Protein AF-A0A8J7WY34-F1 (afdb_monomer_lite)

pLDDT: mean 77.97, std 11.36, range [50.72, 92.81]

Sequence (86 aa):
MIKFLIFIVAGFLLYKLIMGDQKKKGVDKDKRTQELIDSGEMVKDPVCGTYVSTETDIRVKDEDQVYYFCSYECRDRFLHQQEEKG

Structure (mmCIF, N/CA/C/O backbone):
data_AF-A0A8J7WY34-F1
#
_entry.id   AF-A0A8J7WY34-F1
#
loop_
_atom_site.group_PDB
_atom_site.id
_atom_site.type_symbol
_atom_site.label_atom_id
_atom_site.label_alt_id
_atom_site.label_comp_id
_atom_site.label_asym_id
_atom_site.label_entity_id
_atom_site.label_seq_id
_atom_site.pdbx_PDB_ins_code
_atom_site.Cartn_x
_atom_site.Cartn_y
_atom_site.Cartn_z
_atom_site.occupancy
_atom_site.B_iso_or_equiv
_atom_site.auth_seq_id
_atom_site.auth_comp_id
_atom_site.auth_asym_id
_atom_site.auth_atom_id
_atom_site.pdbx_PDB_model_num
ATOM 1 N N . MET A 1 1 ? -3.950 15.909 56.426 1.00 63.50 1 MET A N 1
ATOM 2 C CA . MET A 1 1 ? -3.551 14.814 55.508 1.00 63.50 1 MET A CA 1
ATOM 3 C C . MET A 1 1 ? -4.413 14.713 54.236 1.00 63.50 1 MET A C 1
ATOM 5 O O . MET A 1 1 ? -3.911 14.241 53.232 1.00 63.50 1 MET A O 1
ATOM 9 N N . ILE A 1 2 ? -5.646 15.247 54.211 1.00 72.06 2 ILE A N 1
ATOM 10 C CA . ILE A 1 2 ? -6.550 15.251 53.031 1.00 72.06 2 ILE A CA 1
ATOM 11 C C . ILE A 1 2 ? -6.096 16.201 51.899 1.00 72.06 2 ILE A C 1
ATOM 13 O O . ILE A 1 2 ? -6.382 15.965 50.731 1.00 72.06 2 ILE A O 1
ATOM 17 N N . LYS A 1 3 ? -5.328 17.252 52.226 1.00 68.50 3 LYS A N 1
ATOM 18 C CA . LYS A 1 3 ? -4.824 18.249 51.261 1.00 68.50 3 LYS A CA 1
ATOM 19 C C . LYS A 1 3 ? -4.032 17.602 50.107 1.00 68.50 3 LYS A C 1
ATOM 21 O O . LYS A 1 3 ? -4.230 17.981 48.962 1.00 68.50 3 LYS A O 1
ATOM 26 N N . PHE A 1 4 ? -3.201 16.594 50.395 1.00 85.62 4 PHE A N 1
ATOM 27 C CA . PHE A 1 4 ? -2.408 15.882 49.382 1.00 85.62 4 PHE A CA 1
ATOM 28 C C . PHE A 1 4 ? -3.264 15.030 48.436 1.00 85.62 4 PHE A C 1
ATOM 30 O O . PHE A 1 4 ? -2.972 14.980 47.246 1.00 85.62 4 PHE A O 1
ATOM 37 N N . LEU A 1 5 ? -4.359 14.431 48.920 1.00 86.81 5 LEU A N 1
ATOM 38 C CA . LEU A 1 5 ? -5.292 13.688 48.063 1.00 86.81 5 LEU A CA 1
ATOM 39 C C . LEU A 1 5 ? -5.985 14.605 47.053 1.00 86.81 5 LEU 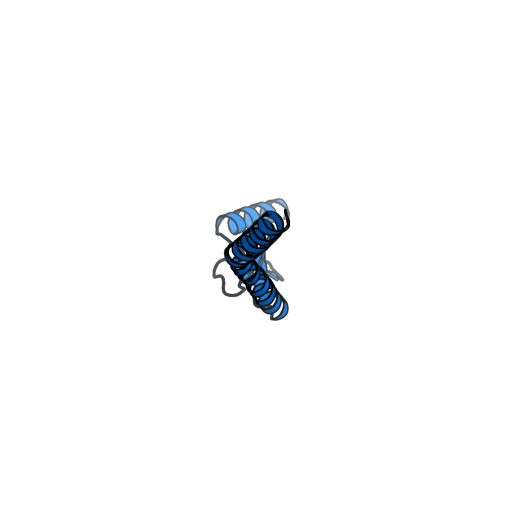A C 1
ATOM 41 O O . LEU A 1 5 ? -6.135 14.231 45.895 1.00 86.81 5 LEU A O 1
ATOM 45 N N . ILE A 1 6 ? -6.342 15.824 47.465 1.00 88.75 6 ILE A N 1
ATOM 46 C CA . ILE A 1 6 ? -6.947 16.819 46.570 1.00 88.75 6 ILE A CA 1
ATOM 47 C C . ILE A 1 6 ? -5.967 17.198 45.454 1.00 88.75 6 ILE A C 1
ATOM 49 O O . ILE A 1 6 ? -6.368 17.254 44.296 1.00 88.75 6 ILE A O 1
ATOM 53 N N . PHE A 1 7 ? -4.682 17.393 45.771 1.00 90.19 7 PHE A N 1
ATOM 54 C CA . PHE A 1 7 ? -3.662 17.688 44.759 1.00 90.19 7 PHE A CA 1
ATOM 55 C C . PHE A 1 7 ? -3.418 16.519 43.798 1.00 90.19 7 PHE A C 1
ATOM 57 O O . PHE A 1 7 ? -3.271 16.754 42.602 1.00 90.19 7 PHE A O 1
ATOM 64 N N . ILE A 1 8 ? -3.431 15.272 44.280 1.00 90.56 8 ILE A N 1
ATOM 65 C CA . ILE A 1 8 ? -3.286 14.085 43.421 1.00 90.56 8 ILE A CA 1
ATOM 66 C C . ILE A 1 8 ? -4.486 13.945 42.479 1.00 90.56 8 ILE A C 1
ATOM 68 O O . ILE A 1 8 ? -4.304 13.740 41.281 1.00 90.56 8 ILE A O 1
ATOM 72 N N . VAL A 1 9 ? -5.710 14.108 42.989 1.00 91.75 9 VAL A N 1
ATOM 73 C CA . VAL A 1 9 ? -6.929 14.044 42.169 1.00 91.75 9 VAL A CA 1
ATOM 74 C C . VAL A 1 9 ? -6.970 15.197 41.164 1.00 91.75 9 VAL A C 1
ATOM 76 O O . VAL A 1 9 ? -7.251 14.968 39.991 1.00 91.75 9 VAL A O 1
ATOM 79 N N . ALA A 1 10 ? -6.630 16.419 41.581 1.00 91.50 10 ALA A N 1
ATOM 80 C CA . ALA A 1 10 ? -6.557 17.571 40.686 1.00 91.50 10 ALA A CA 1
ATOM 81 C C . ALA A 1 10 ? -5.486 17.385 39.598 1.00 91.50 10 ALA A C 1
ATOM 83 O O . ALA A 1 10 ? -5.755 17.633 38.425 1.00 91.50 10 ALA A O 1
ATOM 84 N N . GLY A 1 11 ? -4.304 16.879 39.960 1.00 92.81 11 GLY A N 1
ATOM 85 C CA . GLY A 1 11 ? -3.239 16.550 39.012 1.00 92.81 11 GLY A CA 1
ATOM 86 C C . GLY A 1 11 ? -3.654 15.462 38.021 1.00 92.81 11 GLY A C 1
ATOM 87 O O . GLY A 1 11 ? -3.415 15.599 36.825 1.00 92.81 11 GLY A O 1
ATOM 88 N N . PHE A 1 12 ? -4.353 14.425 38.488 1.00 89.06 12 PHE A N 1
ATOM 89 C CA . PHE A 1 12 ? -4.888 13.367 37.633 1.00 89.06 12 PHE A CA 1
ATOM 90 C C . PHE A 1 12 ? -5.967 13.882 36.669 1.00 89.06 12 PHE A C 1
ATOM 92 O O . PHE A 1 12 ? -5.967 13.518 35.493 1.00 89.06 12 PHE A O 1
ATOM 99 N N . LEU A 1 13 ? -6.865 14.758 37.133 1.00 89.25 13 LEU A N 1
ATOM 100 C CA . LEU A 1 13 ? -7.890 15.374 36.285 1.00 89.25 13 LEU A CA 1
ATOM 101 C C . LEU A 1 13 ? -7.277 16.285 35.215 1.00 89.25 13 LEU A C 1
ATOM 103 O O . LEU A 1 13 ? -7.694 16.215 34.060 1.00 89.25 13 LEU A O 1
ATOM 107 N N . LEU A 1 14 ? -6.263 17.082 35.568 1.00 89.12 14 LEU A N 1
ATOM 108 C CA . LEU A 1 14 ? -5.527 17.913 34.611 1.00 89.12 14 LEU A CA 1
ATOM 109 C C . LEU A 1 14 ? -4.758 17.062 33.598 1.00 89.12 14 LEU A C 1
ATOM 111 O O . LEU A 1 14 ? -4.849 17.308 32.398 1.00 89.12 14 LEU A O 1
ATOM 115 N N . TYR A 1 15 ? -4.072 16.015 34.058 1.00 86.94 15 TYR A N 1
ATOM 116 C CA . TYR A 1 15 ? -3.399 15.056 33.186 1.00 86.94 15 TYR A CA 1
ATOM 117 C C . TYR A 1 15 ? -4.380 14.411 32.196 1.00 86.94 15 TYR A C 1
ATOM 119 O O . TYR A 1 15 ? -4.121 14.373 30.994 1.00 86.94 15 TYR A O 1
ATOM 127 N N . LYS A 1 16 ? -5.549 13.966 32.677 1.00 79.62 16 LYS A N 1
ATOM 128 C CA . LYS A 1 16 ? -6.585 13.357 31.835 1.00 79.62 16 LYS A CA 1
ATOM 129 C C . LYS A 1 16 ? -7.179 14.350 30.830 1.00 79.62 16 LYS A C 1
ATOM 131 O O . LYS A 1 16 ? -7.496 13.943 29.716 1.00 79.62 16 LYS A O 1
ATOM 136 N N . LEU A 1 17 ? -7.335 15.622 31.198 1.00 79.25 17 LEU A N 1
ATOM 137 C CA . LEU A 1 17 ? -7.804 16.664 30.280 1.00 79.25 17 LEU A CA 1
ATOM 138 C C . LEU A 1 17 ? -6.782 16.957 29.176 1.00 79.25 17 LEU A C 1
ATOM 140 O O . LEU A 1 17 ? -7.171 17.075 28.021 1.00 79.25 17 LEU A O 1
ATOM 144 N N . ILE A 1 18 ? -5.489 16.993 29.502 1.00 78.19 18 ILE A N 1
ATOM 145 C CA . ILE A 1 18 ? -4.421 17.248 28.523 1.00 78.19 18 ILE A CA 1
ATOM 146 C C . ILE A 1 18 ? -4.227 16.051 27.574 1.00 78.19 18 I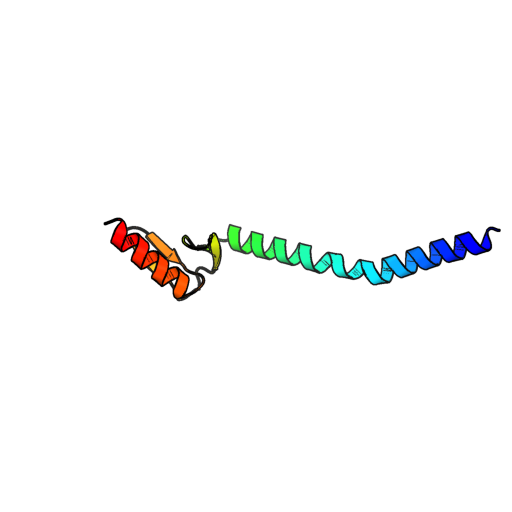LE A C 1
ATOM 148 O O . ILE A 1 18 ? -4.081 16.231 26.368 1.00 78.19 18 ILE A O 1
ATOM 152 N N . MET A 1 19 ? -4.261 14.818 28.089 1.00 67.62 19 MET A N 1
ATOM 153 C CA . MET A 1 19 ? -4.067 13.605 27.278 1.00 67.62 19 MET A CA 1
ATOM 154 C C . MET A 1 19 ? -5.355 13.098 26.595 1.00 67.62 19 MET A C 1
ATOM 156 O O . MET A 1 19 ? -5.292 12.248 25.707 1.00 67.62 19 MET A O 1
ATOM 160 N N . GLY A 1 20 ? -6.531 13.576 27.014 1.00 59.66 20 GLY A N 1
ATOM 161 C CA . GLY A 1 20 ? -7.838 13.038 26.619 1.00 59.66 20 GLY A CA 1
ATOM 162 C C . GLY A 1 20 ? -8.313 13.405 25.210 1.00 59.66 20 GLY A C 1
ATOM 163 O O . GLY A 1 20 ? -9.158 12.696 24.663 1.00 59.66 20 GLY A O 1
ATOM 164 N N . ASP A 1 21 ? -7.764 14.456 24.598 1.00 58.69 21 ASP A N 1
ATOM 165 C CA . ASP A 1 21 ? -8.248 14.972 23.305 1.00 58.69 21 ASP A CA 1
ATOM 166 C C . ASP A 1 21 ? -7.706 14.195 22.084 1.00 58.69 21 ASP A C 1
ATOM 168 O O . ASP A 1 21 ? -8.272 14.214 20.991 1.00 58.69 21 ASP A O 1
ATOM 172 N N . GLN A 1 22 ? -6.633 13.413 22.251 1.00 55.66 22 GLN A N 1
ATOM 173 C CA . GLN A 1 22 ? -6.017 12.693 21.126 1.00 55.66 22 GLN A CA 1
ATOM 174 C C . GLN A 1 22 ? -6.736 11.395 20.728 1.00 55.66 22 GLN A C 1
ATOM 176 O O . GLN A 1 22 ? -6.512 10.880 19.632 1.00 55.66 22 GLN A O 1
ATOM 181 N N . LYS A 1 23 ? -7.641 10.862 21.560 1.00 51.47 23 LYS A N 1
ATOM 182 C CA . LYS A 1 23 ? -8.281 9.558 21.295 1.00 51.47 23 LYS A CA 1
ATOM 183 C C . LYS A 1 23 ? -9.407 9.586 20.253 1.00 51.47 23 LYS A C 1
ATOM 185 O O . LYS A 1 23 ? -9.843 8.521 19.828 1.00 51.47 23 LYS A O 1
ATOM 190 N N . LYS A 1 24 ? -9.874 10.762 19.813 1.00 52.16 24 LYS A N 1
ATOM 191 C CA . LYS A 1 24 ? -10.976 10.867 18.834 1.00 52.16 24 LYS A CA 1
ATOM 192 C C . LYS A 1 24 ? -10.548 10.829 17.364 1.00 52.16 24 LYS A C 1
ATOM 194 O O . LYS A 1 24 ? -11.371 10.488 16.525 1.00 52.16 24 LYS A O 1
ATOM 199 N N . LYS A 1 25 ? -9.284 11.115 17.031 1.00 50.72 25 LYS A N 1
ATOM 200 C CA . LYS A 1 25 ? -8.846 11.189 15.621 1.00 50.72 25 LYS A CA 1
ATOM 201 C C . LYS A 1 25 ? -8.664 9.826 14.938 1.00 50.72 25 LYS A C 1
ATOM 203 O O . LYS A 1 25 ? -8.721 9.767 13.716 1.00 50.72 25 LYS A O 1
ATOM 208 N N . GLY A 1 26 ? -8.461 8.747 15.698 1.00 52.62 26 GLY A N 1
ATOM 209 C CA . GLY A 1 26 ? -8.332 7.393 15.135 1.00 52.62 26 GLY A CA 1
ATOM 210 C C . GLY A 1 26 ? -9.673 6.790 14.704 1.00 52.62 26 GLY A C 1
ATOM 211 O O . GLY A 1 26 ? -9.788 6.260 13.608 1.00 52.62 26 GLY A O 1
ATOM 212 N N . VAL A 1 27 ? -10.712 6.961 15.529 1.00 56.34 27 VAL A N 1
ATOM 213 C CA . VAL A 1 27 ? -12.028 6.317 15.336 1.00 56.34 27 VAL A CA 1
ATOM 214 C C . VAL A 1 27 ? -12.769 6.835 14.101 1.00 56.34 27 VAL A C 1
ATOM 216 O O . VAL A 1 27 ? -13.503 6.085 13.466 1.00 56.34 27 VAL A O 1
ATOM 219 N N . ASP A 1 28 ? -12.587 8.106 13.748 1.00 59.69 28 ASP A N 1
ATOM 220 C CA . ASP A 1 28 ? -13.216 8.696 12.559 1.00 59.69 28 ASP A CA 1
ATOM 221 C C . ASP A 1 28 ? -12.557 8.196 11.260 1.00 59.69 28 ASP A C 1
ATOM 223 O O . ASP A 1 28 ? -13.220 7.912 10.263 1.00 59.69 28 ASP A O 1
ATOM 227 N N . LYS A 1 29 ? -11.232 8.004 11.300 1.00 60.75 29 LYS A N 1
ATOM 228 C CA . LYS A 1 29 ? -10.438 7.583 10.144 1.00 60.75 29 LYS A CA 1
ATOM 229 C C . LYS A 1 29 ? -10.727 6.132 9.751 1.00 60.75 29 LYS A C 1
ATOM 231 O O . LYS A 1 29 ? -10.849 5.846 8.561 1.00 60.75 29 LYS A O 1
ATOM 236 N N . ASP A 1 30 ? -10.899 5.252 10.735 1.00 65.00 30 ASP A N 1
ATOM 237 C CA . ASP A 1 30 ? -11.263 3.852 10.493 1.00 65.00 30 ASP A CA 1
ATOM 238 C C . ASP A 1 30 ? -12.680 3.727 9.919 1.00 65.00 30 ASP A C 1
ATOM 240 O O . ASP A 1 30 ? -12.880 2.996 8.953 1.00 65.00 30 ASP A O 1
ATOM 244 N N . LYS A 1 31 ? -13.648 4.506 10.425 1.00 67.44 31 LYS A N 1
ATOM 245 C CA . LYS A 1 31 ? -15.030 4.492 9.913 1.00 67.44 31 LYS A CA 1
ATOM 246 C C . LYS A 1 31 ? -15.126 4.943 8.460 1.00 67.44 31 LYS A C 1
ATOM 248 O O . LYS A 1 31 ? -15.763 4.265 7.664 1.00 67.44 31 LYS A O 1
ATOM 253 N N . ARG A 1 32 ? -14.457 6.044 8.102 1.00 68.88 32 ARG A N 1
ATOM 254 C CA . ARG A 1 32 ? -14.443 6.537 6.717 1.00 68.88 32 ARG A CA 1
ATOM 255 C C . ARG A 1 32 ? -13.737 5.563 5.774 1.00 68.88 32 ARG A C 1
ATOM 257 O O . ARG A 1 32 ? -14.181 5.371 4.653 1.00 68.88 32 ARG A O 1
ATOM 264 N N . THR A 1 33 ? -12.652 4.936 6.228 1.00 67.38 33 THR A N 1
ATOM 265 C CA . THR A 1 33 ? -11.951 3.904 5.444 1.00 67.38 33 THR A CA 1
ATOM 266 C C . THR A 1 33 ? -12.858 2.697 5.210 1.00 67.38 33 THR A C 1
ATOM 268 O O . THR A 1 33 ? -12.898 2.181 4.102 1.00 67.38 33 THR A O 1
ATOM 271 N N . GLN A 1 34 ? -13.617 2.277 6.224 1.00 70.69 34 GLN A N 1
ATOM 272 C CA . GLN A 1 34 ? -14.544 1.153 6.123 1.00 70.69 34 GLN A CA 1
ATOM 273 C C . GLN A 1 34 ? -15.718 1.450 5.177 1.00 70.69 34 GLN A C 1
ATOM 275 O O . GLN A 1 34 ? -16.023 0.625 4.325 1.00 70.69 34 GLN A O 1
ATOM 280 N N . GLU A 1 35 ? -16.293 2.652 5.242 1.00 73.56 35 GLU A N 1
ATOM 281 C CA . GLU A 1 35 ? -17.363 3.090 4.333 1.00 73.56 35 GLU A CA 1
ATOM 282 C C . GLU A 1 35 ? -16.915 3.113 2.859 1.00 73.56 35 GLU A C 1
ATOM 284 O O . GLU A 1 35 ? -17.657 2.663 1.994 1.00 73.56 35 GLU A O 1
ATOM 289 N N . LEU A 1 36 ? -15.678 3.547 2.576 1.00 67.81 36 LEU A N 1
ATOM 290 C CA . LEU A 1 36 ? -15.088 3.539 1.225 1.00 67.81 36 LEU A CA 1
ATOM 291 C C . LEU A 1 36 ? -14.776 2.120 0.697 1.00 67.81 36 LEU A C 1
ATOM 293 O O . LEU A 1 36 ? -14.683 1.901 -0.510 1.00 67.81 36 LEU A O 1
ATOM 297 N N . ILE A 1 37 ? -14.558 1.149 1.591 1.00 65.94 37 ILE A N 1
ATOM 298 C CA . ILE A 1 37 ? -14.407 -0.267 1.211 1.00 65.94 37 ILE A CA 1
ATOM 299 C C . ILE A 1 37 ? -15.785 -0.852 0.892 1.00 65.94 37 ILE A C 1
ATOM 301 O O . ILE A 1 37 ? -15.946 -1.514 -0.131 1.00 65.94 37 ILE A O 1
ATOM 305 N N . ASP A 1 38 ? -16.781 -0.571 1.733 1.00 69.62 38 ASP A N 1
ATOM 306 C CA . ASP A 1 38 ? -18.152 -1.059 1.557 1.00 69.62 38 ASP A CA 1
ATOM 307 C C . ASP A 1 38 ? -18.840 -0.436 0.325 1.00 69.62 38 ASP A C 1
ATOM 309 O O . ASP A 1 38 ? -19.661 -1.094 -0.314 1.00 69.62 38 ASP A O 1
ATOM 313 N N . SER A 1 39 ? -18.479 0.798 -0.057 1.00 72.12 39 SER A N 1
ATOM 314 C CA . SER A 1 39 ? -18.944 1.456 -1.290 1.00 72.12 39 SER A CA 1
ATOM 315 C C . SER A 1 39 ? -18.317 0.882 -2.568 1.00 72.12 39 SER A C 1
ATOM 317 O O . SER A 1 39 ? -18.774 1.195 -3.668 1.00 72.12 39 SER A O 1
ATOM 319 N N . GLY A 1 40 ? -17.290 0.032 -2.448 1.00 68.44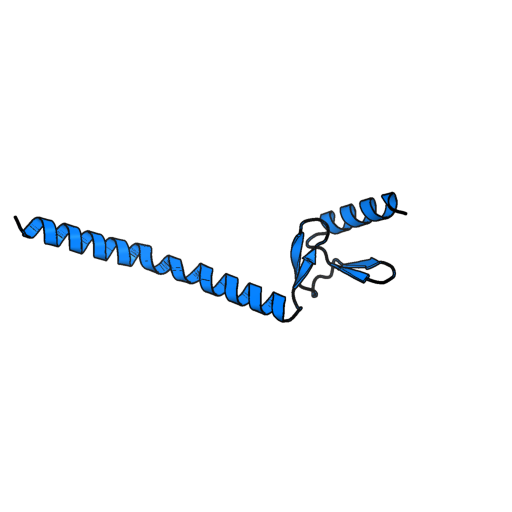 40 GLY A N 1
ATOM 320 C CA . GLY A 1 40 ? -16.547 -0.514 -3.585 1.00 68.44 40 GLY A CA 1
ATOM 321 C C . GLY A 1 40 ? -15.589 0.484 -4.241 1.00 68.44 40 GLY A C 1
ATOM 322 O O . GLY A 1 40 ? -15.047 0.191 -5.305 1.00 68.44 40 GLY A O 1
ATOM 323 N N . GLU A 1 41 ? -15.355 1.642 -3.619 1.00 74.25 41 GLU A N 1
ATOM 324 C CA . GLU A 1 41 ? -14.412 2.652 -4.112 1.00 74.25 41 GLU A CA 1
ATOM 325 C C . GLU A 1 41 ? -12.956 2.278 -3.817 1.00 74.25 41 GLU A C 1
ATOM 327 O O . GLU A 1 41 ? -12.049 2.810 -4.454 1.00 74.25 41 GLU A O 1
ATOM 332 N N . MET A 1 42 ? -12.703 1.353 -2.883 1.00 80.62 42 MET A N 1
ATOM 333 C CA . MET A 1 42 ? -11.370 0.806 -2.624 1.00 80.62 42 MET A CA 1
ATOM 334 C C . MET A 1 42 ? -11.289 -0.697 -2.889 1.00 80.62 42 MET A C 1
ATOM 336 O O . MET A 1 42 ? -12.035 -1.501 -2.337 1.00 80.62 42 MET A O 1
ATOM 340 N N . VAL A 1 43 ? -10.301 -1.082 -3.686 1.00 82.88 43 VAL A N 1
ATOM 341 C CA . VAL A 1 43 ? -9.962 -2.459 -4.051 1.00 82.88 43 VAL A CA 1
ATOM 342 C C . VAL A 1 43 ? -8.615 -2.849 -3.459 1.00 82.88 43 VAL A C 1
ATOM 344 O O . VAL A 1 43 ? -7.792 -2.005 -3.116 1.00 82.88 43 VAL A O 1
ATOM 347 N N . LYS A 1 44 ? -8.374 -4.148 -3.304 1.00 83.19 44 LYS A N 1
ATOM 348 C CA . LYS A 1 44 ? -7.138 -4.657 -2.708 1.00 83.19 44 LYS A CA 1
ATOM 349 C C . LYS A 1 44 ? -6.087 -4.931 -3.783 1.00 83.19 44 LYS A C 1
ATOM 351 O O . LYS A 1 44 ? -6.347 -5.688 -4.713 1.00 83.19 44 LYS A O 1
ATOM 356 N N . ASP A 1 45 ? -4.895 -4.369 -3.606 1.00 86.50 45 ASP A N 1
ATOM 357 C CA . ASP A 1 45 ? -3.727 -4.648 -4.443 1.00 86.50 45 ASP A CA 1
ATOM 358 C C . ASP A 1 45 ? -3.276 -6.116 -4.249 1.00 86.50 45 ASP A C 1
ATOM 360 O O . ASP A 1 45 ? -3.036 -6.530 -3.105 1.00 86.50 45 ASP A O 1
ATOM 364 N N . PRO A 1 46 ? -3.148 -6.921 -5.323 1.00 82.06 46 PRO A N 1
ATOM 365 C CA . PRO A 1 46 ? -2.787 -8.336 -5.228 1.00 82.06 46 PRO A CA 1
ATOM 366 C C . PRO A 1 46 ? -1.319 -8.586 -4.843 1.00 82.06 46 PRO A C 1
ATOM 368 O O . PRO A 1 46 ? -0.988 -9.691 -4.422 1.00 82.06 46 PRO A O 1
ATOM 371 N N . VAL A 1 47 ? -0.437 -7.588 -4.957 1.00 86.00 47 VAL A N 1
ATOM 372 C CA . VAL A 1 47 ? 1.003 -7.724 -4.690 1.00 86.00 47 VAL A CA 1
ATOM 373 C C . VAL A 1 47 ? 1.342 -7.411 -3.242 1.00 86.00 47 VAL A C 1
ATOM 375 O O . VAL A 1 47 ? 2.041 -8.182 -2.587 1.00 86.00 47 VAL A O 1
ATOM 378 N N . CYS A 1 48 ? 0.866 -6.276 -2.729 1.00 82.12 48 CYS A N 1
ATOM 379 C CA . CYS A 1 48 ? 1.187 -5.828 -1.370 1.00 82.12 48 CYS A CA 1
ATOM 380 C C . CYS A 1 48 ? 0.031 -5.990 -0.372 1.00 82.12 48 CYS A C 1
ATOM 382 O O . CYS A 1 48 ? 0.249 -5.909 0.835 1.00 82.12 48 CYS A O 1
ATOM 384 N N . GLY A 1 49 ? -1.197 -6.223 -0.848 1.00 81.31 49 GLY A N 1
ATOM 385 C CA . GLY A 1 49 ? -2.389 -6.332 -0.005 1.00 81.31 49 GLY A CA 1
ATOM 386 C C . GLY A 1 49 ? -2.932 -4.996 0.511 1.00 81.31 49 GLY A C 1
ATOM 387 O O . GLY A 1 49 ? -3.820 -5.004 1.365 1.00 81.31 49 GLY A O 1
ATOM 388 N N . THR A 1 50 ? -2.413 -3.871 0.014 1.00 84.88 50 THR A N 1
ATOM 389 C CA . THR A 1 50 ? -2.863 -2.520 0.380 1.00 84.88 50 THR A CA 1
ATOM 390 C C . THR A 1 50 ? -4.197 -2.202 -0.293 1.00 84.88 50 THR A C 1
ATOM 392 O O . THR A 1 50 ? -4.391 -2.537 -1.460 1.00 84.88 50 THR A O 1
ATOM 395 N N . TYR A 1 51 ? -5.112 -1.543 0.423 1.00 83.31 51 TYR A N 1
ATOM 396 C CA . TYR A 1 51 ? -6.347 -1.018 -0.167 1.00 83.31 51 TYR A CA 1
ATOM 397 C C . TYR A 1 51 ? -6.050 0.260 -0.952 1.00 83.31 51 TYR A C 1
ATOM 399 O O . TYR A 1 51 ? -5.464 1.203 -0.419 1.00 83.31 51 TYR A O 1
ATOM 407 N N . VAL A 1 52 ? -6.450 0.274 -2.218 1.00 84.12 52 VAL A N 1
ATOM 408 C CA . VAL A 1 52 ? -6.221 1.359 -3.171 1.00 84.12 52 VAL A CA 1
ATOM 409 C C . VAL A 1 52 ? -7.541 1.772 -3.793 1.00 84.12 52 VAL A C 1
ATOM 411 O O . VAL A 1 52 ? -8.422 0.940 -3.984 1.00 84.12 52 VAL A O 1
ATOM 414 N N . SER A 1 53 ? -7.691 3.055 -4.110 1.00 81.19 53 SER A N 1
ATOM 415 C CA . SER A 1 53 ? -8.904 3.536 -4.774 1.00 81.19 53 SER A CA 1
ATOM 416 C C . SER A 1 53 ? -9.021 2.961 -6.191 1.00 81.19 53 SER A C 1
ATOM 418 O O . SER A 1 53 ? -8.026 2.890 -6.916 1.00 81.19 53 SER A O 1
ATOM 420 N N . THR A 1 54 ? -10.235 2.614 -6.618 1.00 78.25 54 THR A N 1
ATOM 421 C CA . THR A 1 54 ? -10.551 2.262 -8.014 1.00 78.25 54 THR A CA 1
ATOM 422 C C . THR A 1 54 ? -10.343 3.426 -8.980 1.00 78.25 54 THR A C 1
ATOM 424 O O . THR A 1 54 ? -10.307 3.224 -10.193 1.00 78.25 54 THR A O 1
ATOM 427 N N . GLU A 1 55 ? -10.193 4.645 -8.458 1.00 79.69 55 GLU A N 1
ATOM 428 C CA . GLU A 1 55 ? -9.840 5.841 -9.227 1.00 79.69 55 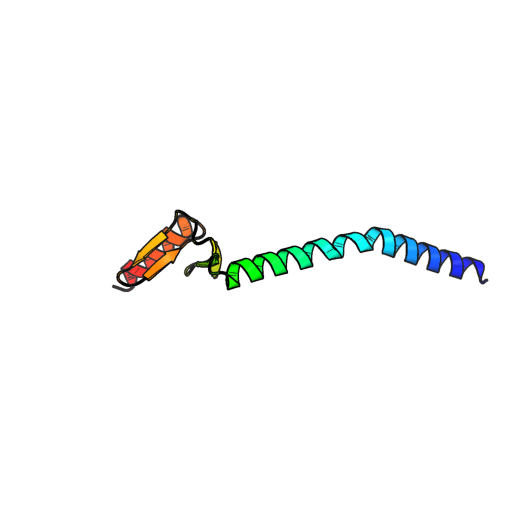GLU A CA 1
ATOM 429 C C . GLU A 1 55 ? -8.348 5.910 -9.582 1.00 79.69 55 GLU A C 1
ATOM 431 O O . GLU A 1 55 ? -7.924 6.839 -10.263 1.00 79.69 55 GLU A O 1
ATOM 436 N N . THR A 1 56 ? -7.523 4.961 -9.125 1.00 78.19 56 THR A N 1
ATOM 437 C CA . THR A 1 56 ? -6.097 4.970 -9.460 1.00 78.19 56 THR A CA 1
ATOM 438 C C . THR A 1 56 ? -5.872 4.654 -10.944 1.00 78.19 56 THR A C 1
ATOM 440 O O . THR A 1 56 ? -6.439 3.707 -11.495 1.00 78.19 56 THR A O 1
ATOM 443 N N . ASP A 1 57 ? -5.000 5.425 -11.597 1.00 79.12 57 ASP A N 1
ATOM 444 C CA . ASP A 1 57 ? -4.643 5.225 -13.011 1.00 79.12 57 ASP A CA 1
ATOM 445 C C . ASP A 1 57 ? -3.757 3.985 -13.238 1.00 79.12 57 ASP A C 1
ATOM 447 O O . ASP A 1 57 ? -3.615 3.490 -14.360 1.00 79.12 57 ASP A O 1
ATOM 451 N N . ILE A 1 58 ? -3.155 3.453 -12.171 1.00 86.19 58 ILE A N 1
ATOM 452 C CA . ILE A 1 58 ? -2.247 2.305 -12.212 1.00 86.19 58 ILE A CA 1
ATOM 453 C C . ILE A 1 58 ? -3.057 1.003 -12.144 1.00 86.19 58 ILE A C 1
ATOM 455 O O . ILE A 1 58 ? -3.227 0.402 -11.083 1.00 86.19 58 ILE A O 1
ATOM 459 N N . ARG A 1 59 ? -3.540 0.552 -13.303 1.00 86.44 59 ARG A N 1
ATOM 460 C CA . ARG A 1 59 ? -4.294 -0.701 -13.454 1.00 86.44 59 ARG A CA 1
ATOM 461 C C . ARG A 1 59 ? -3.737 -1.595 -14.557 1.00 86.44 59 ARG A C 1
ATOM 463 O O . ARG A 1 59 ? -3.203 -1.102 -15.550 1.00 86.44 59 ARG A O 1
ATOM 470 N N . VAL A 1 60 ? -3.888 -2.904 -14.392 1.00 87.12 60 VAL A N 1
ATOM 471 C CA . VAL A 1 60 ? -3.569 -3.923 -15.403 1.00 87.12 60 VAL A CA 1
ATOM 472 C C . VAL A 1 60 ? -4.838 -4.697 -15.685 1.00 87.12 60 VAL A C 1
ATOM 474 O O . VAL A 1 60 ? -5.527 -5.129 -14.765 1.00 87.12 60 VAL A O 1
ATOM 477 N N . LYS A 1 61 ? -5.161 -4.840 -16.966 1.00 85.56 61 LYS A N 1
ATOM 478 C CA . LYS A 1 61 ? -6.259 -5.684 -17.412 1.00 85.56 61 LYS A CA 1
ATOM 479 C C . LYS A 1 61 ? -5.682 -7.043 -17.784 1.00 85.56 61 LYS A C 1
ATOM 481 O O . LYS A 1 61 ? -4.920 -7.124 -18.742 1.00 85.56 61 LYS A O 1
ATOM 486 N N . ASP A 1 62 ? -6.063 -8.053 -17.023 1.00 83.25 62 ASP A N 1
ATOM 487 C CA . ASP A 1 62 ? -5.873 -9.462 -17.340 1.00 83.25 62 ASP A CA 1
ATOM 488 C C . ASP A 1 62 ? -7.186 -10.005 -17.923 1.00 83.25 62 ASP A C 1
ATOM 490 O O . ASP A 1 62 ? -8.235 -9.407 -17.688 1.00 83.25 62 ASP A O 1
ATOM 494 N N . GLU A 1 63 ? -7.142 -11.069 -18.722 1.00 74.62 63 GLU A N 1
ATOM 495 C CA . GLU A 1 63 ? -8.201 -11.496 -19.658 1.00 74.62 63 GLU A CA 1
ATOM 496 C C . GLU A 1 63 ? -9.656 -11.317 -19.164 1.00 74.62 63 GLU A C 1
ATOM 498 O O . GLU A 1 63 ? -10.481 -10.778 -19.908 1.00 74.62 63 GLU A O 1
ATOM 503 N N . ASP A 1 64 ? -9.943 -11.660 -17.901 1.00 80.56 64 ASP A N 1
ATOM 504 C CA . ASP A 1 64 ? -11.269 -11.545 -17.267 1.00 80.56 64 ASP A CA 1
ATOM 505 C C . ASP A 1 64 ? -11.333 -10.559 -16.074 1.00 80.56 64 ASP A C 1
ATOM 507 O O . ASP A 1 64 ? -12.404 -10.321 -15.512 1.00 80.56 64 ASP A O 1
ATOM 511 N N . GLN A 1 65 ? -10.212 -9.951 -15.658 1.00 83.25 65 GLN A N 1
ATOM 512 C CA . GLN A 1 65 ? -10.164 -9.123 -14.446 1.00 83.25 65 GLN A CA 1
ATOM 513 C C . GLN A 1 65 ? -9.258 -7.889 -14.570 1.00 83.25 65 GLN A C 1
ATOM 515 O O . GLN A 1 65 ? -8.152 -7.930 -15.100 1.00 83.25 65 GLN A O 1
ATOM 520 N N . VAL A 1 66 ? -9.719 -6.759 -14.026 1.00 86.56 66 VAL A N 1
ATOM 521 C CA . VAL A 1 66 ? -8.904 -5.543 -13.881 1.00 86.56 66 VAL A CA 1
ATOM 522 C C . VAL A 1 66 ? -8.317 -5.498 -12.474 1.00 86.56 66 VAL A C 1
ATOM 524 O O . VAL A 1 66 ? -9.053 -5.441 -11.489 1.00 86.56 66 VAL A O 1
ATOM 527 N N . TYR A 1 67 ? -6.990 -5.493 -12.391 1.00 86.62 67 TYR A N 1
ATOM 528 C CA . TYR A 1 67 ? -6.230 -5.335 -11.156 1.00 86.62 67 TYR A CA 1
ATOM 529 C C . TYR A 1 67 ? -5.770 -3.888 -10.992 1.00 86.62 67 TYR A C 1
ATOM 531 O O . TYR A 1 67 ? -5.347 -3.250 -11.957 1.00 86.62 67 TYR A O 1
ATOM 539 N N . TYR A 1 68 ? -5.823 -3.384 -9.761 1.00 87.38 68 TYR A N 1
ATOM 540 C CA . TYR A 1 68 ? -5.425 -2.024 -9.399 1.00 87.38 68 TYR A CA 1
ATOM 541 C C . TYR A 1 68 ? -4.254 -2.082 -8.421 1.00 87.38 68 TYR A C 1
ATOM 543 O O . TYR A 1 68 ? -4.225 -2.944 -7.540 1.00 87.38 68 TYR A O 1
ATOM 551 N N . PHE A 1 69 ? -3.303 -1.160 -8.567 1.00 89.56 69 PHE A N 1
ATOM 552 C CA . PHE A 1 69 ? -2.045 -1.186 -7.820 1.00 89.56 69 PHE A CA 1
ATOM 553 C C . PHE A 1 69 ? -1.790 0.121 -7.089 1.00 89.56 69 PHE A C 1
ATOM 555 O O . PHE A 1 69 ? -2.135 1.198 -7.571 1.00 89.56 69 PHE A O 1
ATOM 562 N N . CYS A 1 70 ? -1.121 0.037 -5.939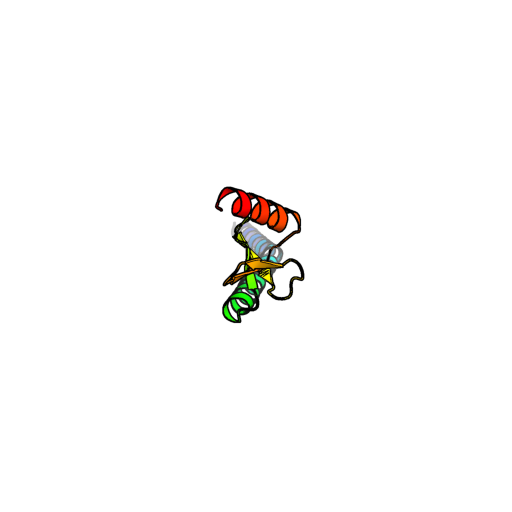 1.00 85.38 70 CYS A N 1
ATOM 563 C CA . CYS A 1 70 ? -0.779 1.229 -5.161 1.00 85.38 70 CYS A CA 1
ATOM 564 C C . CYS A 1 70 ? 0.358 2.043 -5.797 1.00 85.38 70 CYS A C 1
ATOM 566 O O . CYS A 1 70 ? 0.481 3.242 -5.552 1.00 85.38 70 CYS A O 1
ATOM 568 N N . SER A 1 71 ? 1.204 1.393 -6.599 1.00 86.19 71 SER A N 1
ATOM 569 C CA . SER A 1 71 ? 2.383 1.989 -7.217 1.00 86.19 71 SER A CA 1
ATOM 570 C C . SER A 1 71 ? 2.784 1.248 -8.493 1.00 86.19 71 SER A C 1
ATOM 572 O O . SER A 1 71 ? 2.392 0.101 -8.729 1.00 86.19 71 SER A O 1
ATOM 574 N N . TYR A 1 72 ? 3.624 1.893 -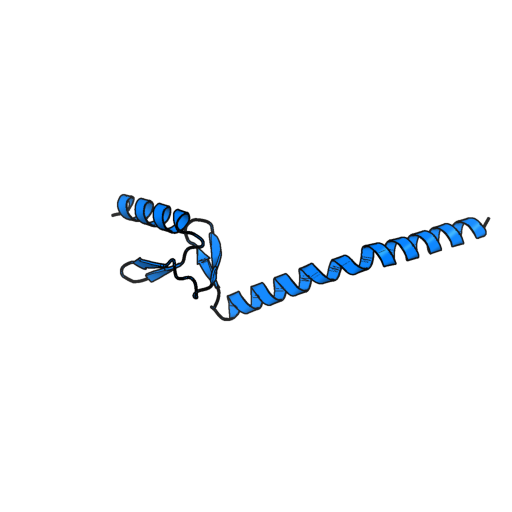9.307 1.00 87.50 72 TYR A N 1
ATOM 575 C CA . TYR A 1 72 ? 4.206 1.278 -10.502 1.00 87.50 72 TYR A CA 1
ATOM 576 C C . TYR A 1 72 ? 5.061 0.046 -10.176 1.00 87.50 72 TYR A C 1
ATOM 578 O O . TYR A 1 72 ? 5.078 -0.888 -10.968 1.00 87.50 72 TYR A O 1
ATOM 586 N N . GLU A 1 73 ? 5.715 0.006 -9.010 1.00 88.56 73 GLU A N 1
ATOM 587 C CA . GLU A 1 73 ? 6.501 -1.157 -8.574 1.00 88.56 73 GLU A CA 1
ATOM 588 C C . GLU A 1 73 ? 5.618 -2.380 -8.306 1.00 88.56 73 GLU A C 1
ATOM 590 O O . GLU A 1 73 ? 5.986 -3.494 -8.671 1.00 88.56 73 GLU A O 1
ATOM 595 N N . CYS A 1 74 ? 4.442 -2.190 -7.691 1.00 87.44 74 CYS A N 1
ATOM 596 C CA . CYS A 1 74 ? 3.497 -3.289 -7.481 1.00 87.44 74 CYS A CA 1
ATOM 597 C C . CYS A 1 74 ? 2.972 -3.809 -8.820 1.00 87.44 74 CYS A C 1
ATOM 599 O O . CYS A 1 74 ? 2.934 -5.016 -9.033 1.00 87.44 74 CYS A O 1
ATOM 601 N N . ARG A 1 75 ? 2.671 -2.909 -9.762 1.00 88.19 75 ARG A N 1
ATOM 602 C CA . ARG A 1 75 ? 2.289 -3.293 -11.125 1.00 88.19 75 ARG A CA 1
ATOM 603 C C . ARG A 1 75 ? 3.370 -4.129 -11.815 1.00 88.19 75 ARG A C 1
ATOM 605 O O . ARG A 1 75 ? 3.063 -5.155 -12.404 1.00 88.19 75 ARG A O 1
ATOM 612 N N . ASP A 1 76 ? 4.619 -3.686 -11.755 1.00 89.69 76 ASP A N 1
ATOM 613 C CA . ASP A 1 76 ? 5.747 -4.344 -12.423 1.00 89.69 76 ASP A CA 1
ATOM 614 C C . ASP A 1 76 ? 6.000 -5.751 -11.860 1.00 89.69 76 ASP A C 1
ATOM 616 O O . ASP A 1 76 ? 6.066 -6.731 -12.599 1.00 89.69 76 ASP A O 1
ATOM 620 N N . ARG A 1 77 ? 5.981 -5.878 -10.526 1.00 88.50 77 ARG A N 1
ATOM 621 C CA . ARG A 1 77 ? 6.039 -7.180 -9.844 1.00 88.50 77 ARG A CA 1
ATOM 622 C C . ARG A 1 77 ? 4.890 -8.098 -10.236 1.00 88.50 77 ARG A C 1
ATOM 624 O O . ARG A 1 77 ? 5.102 -9.301 -10.354 1.00 88.50 77 ARG A O 1
ATOM 631 N N . PHE A 1 78 ? 3.687 -7.551 -10.401 1.00 88.62 78 PHE A N 1
ATOM 632 C CA . PHE A 1 78 ? 2.535 -8.326 -10.845 1.00 88.62 78 PHE A CA 1
ATOM 633 C C . PHE A 1 78 ? 2.742 -8.867 -12.260 1.00 88.62 78 PHE A C 1
ATOM 635 O O . PHE A 1 78 ? 2.522 -10.051 -12.482 1.00 88.62 78 PHE A O 1
ATOM 642 N N . LEU A 1 79 ? 3.220 -8.035 -13.190 1.00 87.31 79 LEU A N 1
ATOM 643 C CA . LEU A 1 79 ? 3.505 -8.451 -14.565 1.00 87.31 79 LEU A CA 1
ATOM 644 C C . LEU A 1 79 ? 4.551 -9.570 -14.610 1.00 87.31 79 LEU A C 1
ATOM 646 O O . LEU A 1 79 ? 4.287 -10.605 -15.211 1.00 87.31 79 LEU A O 1
ATOM 650 N N . HIS A 1 80 ? 5.664 -9.428 -13.886 1.00 88.50 80 HIS A N 1
ATOM 651 C CA . HIS A 1 80 ? 6.673 -10.488 -13.808 1.00 88.50 80 HIS A CA 1
ATOM 652 C C . HIS A 1 80 ? 6.127 -11.801 -13.234 1.00 88.50 80 HIS A C 1
ATOM 654 O O . HIS A 1 80 ? 6.444 -12.874 -13.737 1.00 88.50 80 HIS A O 1
ATOM 660 N N . GLN A 1 81 ? 5.266 -11.741 -12.213 1.00 84.50 81 GLN A N 1
ATOM 661 C CA . GLN A 1 81 ? 4.631 -12.945 -11.667 1.00 84.50 81 GLN A CA 1
ATOM 662 C C . GLN A 1 81 ? 3.613 -13.583 -12.623 1.00 84.50 81 GLN A C 1
ATOM 664 O O . GLN A 1 81 ? 3.420 -14.796 -12.561 1.00 84.50 81 GLN A O 1
ATOM 669 N N . GLN A 1 82 ? 2.938 -12.791 -13.461 1.00 83.12 82 GLN A N 1
ATOM 670 C CA . GLN A 1 82 ? 2.015 -13.296 -14.483 1.00 83.12 82 GLN A CA 1
ATOM 671 C C . GLN A 1 82 ? 2.786 -13.985 -15.617 1.00 83.12 82 GLN A C 1
ATOM 673 O O . GLN A 1 82 ? 2.387 -15.063 -16.045 1.00 83.12 82 GLN A O 1
ATOM 678 N N . GLU A 1 83 ? 3.915 -13.414 -16.051 1.00 79.81 83 GLU A N 1
ATOM 679 C CA . GLU A 1 83 ? 4.787 -14.006 -17.077 1.00 79.81 83 GLU A CA 1
ATOM 680 C C . GLU A 1 83 ? 5.370 -15.361 -16.644 1.00 79.81 83 GLU A C 1
ATOM 682 O O . GLU A 1 83 ? 5.451 -16.274 -17.456 1.00 79.81 83 GLU A O 1
ATOM 687 N N . GLU A 1 84 ? 5.735 -15.535 -15.368 1.00 73.19 84 GLU A N 1
ATOM 688 C CA . GLU A 1 84 ? 6.227 -16.829 -14.862 1.00 73.19 84 GLU A CA 1
ATOM 689 C C . GLU A 1 84 ? 5.128 -17.895 -14.708 1.00 73.19 84 GLU A C 1
ATOM 691 O O . GLU A 1 84 ? 5.431 -19.083 -14.579 1.00 73.19 84 GLU A O 1
ATOM 696 N N . LYS A 1 85 ? 3.854 -17.488 -14.678 1.00 62.34 85 LYS A N 1
ATOM 697 C CA . LYS A 1 85 ? 2.707 -18.390 -14.495 1.00 62.34 85 LYS A CA 1
ATOM 698 C C . LYS A 1 85 ? 2.047 -18.844 -15.801 1.00 62.34 85 LYS A C 1
ATOM 700 O O . LYS A 1 85 ? 1.185 -19.721 -15.716 1.00 62.34 85 LYS A O 1
ATOM 705 N N . GLY A 1 86 ? 2.411 -18.260 -16.946 1.00 56.38 86 GLY A N 1
ATOM 706 C CA . GLY A 1 86 ? 1.910 -18.630 -18.279 1.00 56.38 86 GLY A CA 1
ATOM 707 C C . GLY A 1 86 ? 2.822 -19.610 -18.999 1.00 56.38 86 GLY A C 1
ATOM 708 O O . GLY A 1 86 ? 2.533 -20.827 -18.947 1.00 56.38 86 GLY A O 1
#

Secondary structure (DSSP, 8-state):
-HHHHHHHHHHHHHHHHHHGGGGHHHHHHHHHHHHHHHTT-EEE-TTT--EEETT-S-EEEETTEEEE-SSHHHHHHHHHHHHTT-

Foldseek 3Di:
DCVVVVVVVVVVVVVCVVPVPPPPPVVVVVVVVVVCVVVVQWDAAPQPRDTDGPPDPAWDDDPPDIGHHPDPVSSVVVVVVVVVVD

Radius of gyration: 24.21 Å; chains: 1; bounding box: 26×37×75 Å